Protein AF-A0A3S9MBT7-F1 (afdb_monomer_lite)

Structure (mmCIF, N/CA/C/O backbone):
data_AF-A0A3S9MBT7-F1
#
_entry.id   AF-A0A3S9MBT7-F1
#
loop_
_atom_site.group_PDB
_atom_site.id
_atom_site.type_symbol
_atom_site.label_atom_id
_atom_site.label_alt_id
_atom_site.label_comp_id
_atom_site.label_asym_id
_atom_site.label_entity_id
_atom_site.label_seq_id
_atom_site.pdbx_PDB_ins_code
_atom_site.Cartn_x
_atom_site.Cartn_y
_atom_site.Cartn_z
_atom_site.occupancy
_atom_site.B_iso_or_equiv
_atom_site.auth_seq_id
_atom_site.auth_comp_id
_atom_site.auth_asym_id
_atom_site.auth_atom_id
_atom_site.pdbx_PDB_model_num
ATOM 1 N N . MET A 1 1 ? 22.607 7.722 -45.028 1.00 44.06 1 MET A N 1
ATOM 2 C CA . MET A 1 1 ? 21.999 6.489 -44.484 1.00 44.06 1 MET A CA 1
ATOM 3 C C . MET A 1 1 ? 21.938 6.652 -42.976 1.00 44.06 1 MET A C 1
ATOM 5 O O . MET A 1 1 ? 22.978 6.580 -42.337 1.00 44.06 1 MET A O 1
ATOM 9 N N . SER A 1 2 ? 20.769 6.984 -42.427 1.00 55.84 2 SER A N 1
ATOM 10 C CA . SER A 1 2 ? 20.577 7.071 -40.974 1.00 55.84 2 SER A CA 1
ATOM 11 C C . SER A 1 2 ? 20.285 5.670 -40.453 1.00 55.84 2 SER A C 1
ATOM 13 O O . SER A 1 2 ? 19.325 5.045 -40.896 1.00 55.84 2 SER A O 1
ATOM 15 N N . ALA A 1 3 ? 21.144 5.153 -39.579 1.00 58.69 3 ALA A N 1
ATOM 16 C CA . ALA A 1 3 ? 20.908 3.885 -38.908 1.00 58.69 3 ALA A CA 1
ATOM 17 C C . ALA A 1 3 ? 19.957 4.127 -37.729 1.00 58.69 3 ALA A C 1
ATOM 19 O O . ALA A 1 3 ? 20.336 4.767 -36.750 1.00 58.69 3 ALA A O 1
ATOM 20 N N . ASP A 1 4 ? 18.726 3.632 -37.842 1.00 63.31 4 ASP A N 1
ATOM 21 C CA . ASP A 1 4 ? 17.823 3.465 -36.707 1.00 63.31 4 ASP A CA 1
ATOM 22 C C . ASP A 1 4 ? 18.349 2.274 -35.894 1.00 63.31 4 ASP A C 1
ATOM 24 O O . ASP A 1 4 ? 18.270 1.118 -36.317 1.00 63.31 4 ASP A O 1
ATOM 28 N N . ALA A 1 5 ? 19.031 2.559 -34.785 1.00 65.94 5 ALA A N 1
ATOM 29 C CA . ALA A 1 5 ? 19.518 1.516 -33.896 1.00 65.94 5 ALA A CA 1
ATOM 30 C C . ALA A 1 5 ? 18.313 0.925 -33.145 1.00 65.94 5 ALA A C 1
ATOM 32 O O . ALA A 1 5 ? 17.588 1.678 -32.488 1.00 65.94 5 ALA A O 1
ATOM 33 N N . PRO A 1 6 ? 18.078 -0.400 -33.196 1.00 67.94 6 PRO A N 1
ATOM 34 C CA . PRO A 1 6 ? 16.9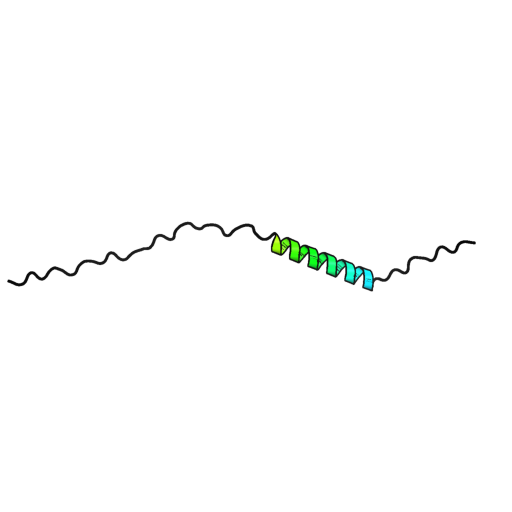37 -0.985 -32.512 1.00 67.94 6 PRO A CA 1
ATOM 35 C C . PRO A 1 6 ? 17.080 -0.756 -31.002 1.00 67.94 6 PRO A C 1
ATOM 37 O O . PRO A 1 6 ? 18.165 -0.980 -30.453 1.00 67.94 6 PRO A O 1
ATOM 40 N N . PRO A 1 7 ? 16.009 -0.342 -30.299 1.00 67.81 7 PRO A N 1
ATOM 41 C CA . PRO A 1 7 ? 16.081 -0.100 -28.869 1.00 67.81 7 PRO A CA 1
ATOM 42 C C . PRO A 1 7 ? 16.489 -1.392 -28.168 1.00 67.81 7 PRO A C 1
ATOM 44 O O . PRO A 1 7 ? 15.790 -2.412 -28.231 1.00 67.81 7 PRO A O 1
ATOM 47 N N . THR A 1 8 ? 17.630 -1.349 -27.487 1.00 70.00 8 THR A N 1
ATOM 48 C CA . THR A 1 8 ? 18.114 -2.451 -26.667 1.00 70.00 8 THR A CA 1
ATOM 49 C C . THR A 1 8 ? 17.124 -2.658 -25.527 1.00 70.00 8 THR A C 1
ATOM 51 O O . THR A 1 8 ? 17.050 -1.912 -24.551 1.00 70.00 8 THR A O 1
ATOM 54 N N . ARG A 1 9 ? 16.269 -3.673 -25.670 1.00 67.69 9 ARG A N 1
ATOM 55 C CA . ARG A 1 9 ? 15.317 -4.042 -24.623 1.00 67.69 9 ARG A CA 1
ATOM 56 C C . ARG A 1 9 ? 16.100 -4.662 -23.475 1.00 67.69 9 ARG A C 1
ATOM 58 O O . ARG A 1 9 ? 16.497 -5.818 -23.549 1.00 67.69 9 ARG A O 1
ATOM 65 N N . HIS A 1 10 ? 16.302 -3.891 -22.411 1.00 76.81 10 HIS A N 1
ATOM 66 C CA . HIS A 1 10 ? 16.895 -4.366 -21.165 1.00 76.81 10 HIS A CA 1
ATOM 67 C C . HIS A 1 10 ? 15.782 -4.864 -20.226 1.00 76.81 10 HIS A C 1
ATOM 69 O O . HIS A 1 10 ? 15.178 -4.059 -19.510 1.00 76.81 10 HIS A O 1
ATOM 75 N N . PRO A 1 11 ? 15.469 -6.176 -20.204 1.00 76.75 11 PRO A N 1
ATOM 76 C CA . PRO A 1 11 ? 14.379 -6.710 -19.383 1.00 76.75 11 PRO A CA 1
ATOM 77 C C . PRO A 1 11 ? 14.621 -6.465 -17.889 1.00 76.75 11 PRO A C 1
ATOM 79 O O . PRO A 1 11 ? 13.682 -6.207 -17.146 1.00 76.75 11 PRO A O 1
ATOM 82 N N . ARG A 1 12 ? 15.894 -6.455 -17.470 1.00 79.06 12 ARG A N 1
ATOM 83 C CA . ARG A 1 12 ? 16.308 -6.160 -16.093 1.00 79.06 12 ARG A CA 1
ATOM 84 C C . ARG A 1 12 ? 15.949 -4.732 -15.679 1.00 79.06 12 ARG A C 1
ATOM 86 O O . ARG A 1 12 ? 15.401 -4.536 -14.606 1.00 79.06 12 ARG A O 1
ATOM 93 N N . THR A 1 13 ? 16.175 -3.750 -16.550 1.00 83.75 13 THR A N 1
ATOM 94 C CA . THR A 1 13 ? 15.827 -2.346 -16.286 1.00 83.75 13 THR A CA 1
ATOM 95 C C . THR A 1 13 ? 14.317 -2.153 -16.190 1.00 83.75 13 THR A C 1
ATOM 97 O O . THR A 1 13 ? 13.845 -1.428 -15.320 1.00 83.75 13 THR A O 1
ATOM 100 N N . ARG A 1 14 ? 13.544 -2.846 -17.039 1.00 83.12 14 ARG A N 1
ATOM 101 C CA . ARG A 1 14 ? 12.074 -2.834 -16.965 1.00 83.12 14 ARG A CA 1
ATOM 102 C C . ARG A 1 14 ? 11.559 -3.443 -15.662 1.00 83.12 14 ARG A C 1
ATOM 104 O O . ARG A 1 14 ? 10.648 -2.882 -15.067 1.00 83.12 14 ARG A O 1
ATOM 111 N N . LEU A 1 15 ? 12.156 -4.550 -15.217 1.00 88.56 15 LEU A N 1
ATOM 112 C CA . LEU A 1 15 ? 11.807 -5.186 -13.948 1.00 88.56 15 LEU A CA 1
ATOM 113 C C . LEU A 1 15 ? 12.093 -4.254 -12.763 1.00 88.56 15 LEU A C 1
ATOM 115 O O . LEU A 1 15 ? 11.214 -4.058 -11.934 1.00 88.56 15 LEU A O 1
ATOM 119 N N . LEU A 1 16 ? 13.274 -3.626 -12.732 1.00 91.62 16 LEU A N 1
ATOM 120 C CA . LEU A 1 16 ? 13.645 -2.668 -11.685 1.00 91.62 16 LEU A CA 1
ATOM 121 C C . LEU A 1 16 ? 12.696 -1.460 -11.649 1.00 91.62 16 LEU A C 1
ATOM 123 O O . LEU A 1 16 ? 12.216 -1.081 -10.581 1.00 91.62 16 LEU A O 1
ATOM 127 N N . ALA A 1 17 ? 12.365 -0.895 -12.812 1.00 90.31 17 ALA A N 1
ATOM 128 C CA . ALA A 1 17 ? 11.398 0.195 -12.907 1.00 90.31 17 ALA A CA 1
ATOM 129 C C . ALA A 1 17 ? 10.013 -0.224 -12.387 1.00 90.31 17 ALA A C 1
ATOM 131 O O . ALA A 1 17 ? 9.415 0.496 -11.591 1.00 90.31 17 ALA A O 1
ATOM 132 N N . ALA A 1 18 ? 9.531 -1.411 -12.768 1.00 91.38 18 ALA A N 1
ATOM 133 C CA . ALA A 1 18 ? 8.257 -1.939 -12.286 1.00 91.38 18 ALA A CA 1
ATOM 134 C C . ALA A 1 18 ? 8.256 -2.157 -10.764 1.00 91.38 18 ALA A C 1
ATOM 136 O O . ALA A 1 18 ? 7.288 -1.794 -10.099 1.00 91.38 18 ALA A O 1
ATOM 137 N N . THR A 1 19 ? 9.348 -2.682 -10.195 1.00 94.06 19 THR A N 1
ATOM 138 C CA . THR A 1 19 ? 9.467 -2.855 -8.739 1.00 94.06 19 THR A CA 1
ATOM 139 C C . THR A 1 19 ? 9.463 -1.524 -7.993 1.00 94.06 19 THR A C 1
ATOM 141 O O . THR A 1 19 ? 8.794 -1.412 -6.972 1.00 94.06 19 THR A O 1
ATOM 144 N N . LEU A 1 20 ? 10.143 -0.496 -8.514 1.00 94.75 20 LEU A N 1
ATOM 145 C CA . LEU A 1 20 ? 10.147 0.836 -7.903 1.00 94.75 20 LEU A CA 1
ATOM 146 C C . LEU A 1 20 ? 8.758 1.477 -7.930 1.00 94.75 20 LEU A C 1
ATOM 148 O O . LEU A 1 20 ? 8.327 2.034 -6.924 1.00 94.75 20 LEU A O 1
ATOM 152 N N . VAL A 1 21 ? 8.038 1.354 -9.049 1.00 94.31 21 VAL A N 1
ATOM 153 C CA . VAL A 1 21 ? 6.655 1.840 -9.168 1.00 94.31 21 VAL A CA 1
ATOM 154 C C . VAL A 1 21 ? 5.735 1.121 -8.183 1.00 94.31 21 VAL A C 1
ATOM 156 O O . VAL A 1 21 ? 4.935 1.774 -7.518 1.00 94.31 21 VAL A O 1
ATOM 159 N N . ALA A 1 22 ? 5.868 -0.201 -8.049 1.00 92.56 22 ALA A N 1
ATOM 160 C CA . ALA A 1 22 ? 5.070 -0.974 -7.103 1.00 92.56 22 ALA A CA 1
ATOM 161 C C . ALA A 1 22 ? 5.333 -0.537 -5.654 1.00 92.56 22 ALA A C 1
ATOM 163 O O . ALA A 1 22 ? 4.385 -0.281 -4.920 1.00 92.56 22 ALA A O 1
ATOM 164 N N . ILE A 1 23 ? 6.601 -0.381 -5.255 1.00 92.69 23 ILE A N 1
ATOM 165 C CA . ILE A 1 23 ? 6.964 0.098 -3.912 1.00 92.69 23 ILE A CA 1
ATOM 166 C C . ILE A 1 23 ? 6.381 1.491 -3.659 1.00 92.69 23 ILE A C 1
ATOM 168 O O . ILE A 1 23 ? 5.741 1.691 -2.632 1.00 92.69 23 ILE A O 1
ATOM 172 N N . ALA A 1 24 ? 6.543 2.427 -4.600 1.00 90.19 24 ALA A N 1
ATOM 173 C CA . ALA A 1 24 ? 6.011 3.783 -4.471 1.00 90.19 24 ALA A CA 1
ATOM 174 C C . ALA A 1 24 ? 4.482 3.787 -4.300 1.00 90.19 24 ALA A C 1
ATOM 176 O O . ALA A 1 24 ? 3.958 4.482 -3.428 1.00 90.19 24 ALA A O 1
ATOM 177 N N . ALA A 1 25 ? 3.776 2.970 -5.087 1.00 88.88 25 ALA A N 1
ATOM 178 C CA . ALA A 1 25 ? 2.335 2.803 -4.964 1.00 88.88 25 ALA A CA 1
ATOM 179 C C . ALA A 1 25 ? 1.952 2.235 -3.592 1.00 88.88 25 ALA A C 1
ATOM 181 O O . ALA A 1 25 ? 1.114 2.829 -2.930 1.00 88.88 25 ALA A O 1
ATOM 182 N N . LEU A 1 26 ? 2.604 1.162 -3.126 1.00 84.19 26 LEU A N 1
ATOM 183 C CA . LEU A 1 26 ? 2.322 0.569 -1.813 1.00 84.19 26 LEU A CA 1
ATOM 184 C C . LEU A 1 26 ? 2.584 1.549 -0.663 1.00 84.19 26 LEU A C 1
ATOM 186 O O . LEU A 1 26 ? 1.800 1.607 0.280 1.00 84.19 26 LEU A O 1
ATOM 190 N N . THR A 1 27 ? 3.664 2.330 -0.730 1.00 85.88 27 THR A N 1
ATOM 191 C CA . THR A 1 27 ? 3.947 3.353 0.286 1.00 85.88 27 THR A CA 1
ATOM 192 C C . THR A 1 27 ? 2.914 4.470 0.267 1.00 85.88 27 THR A C 1
ATOM 194 O O . THR A 1 27 ? 2.495 4.916 1.327 1.00 85.88 27 THR A O 1
ATOM 197 N N . LEU A 1 28 ? 2.454 4.888 -0.918 1.00 79.00 28 LEU A N 1
ATOM 198 C CA . LEU A 1 28 ? 1.425 5.914 -1.041 1.00 79.00 28 LEU A CA 1
ATOM 199 C C . LEU A 1 28 ? 0.066 5.390 -0.565 1.00 79.00 28 LEU A C 1
ATOM 201 O O . LEU A 1 28 ? -0.620 6.099 0.154 1.00 79.00 28 LEU A O 1
ATOM 205 N N . THR A 1 29 ? -0.292 4.142 -0.886 1.00 71.31 29 THR A N 1
ATOM 206 C CA . THR A 1 29 ? -1.538 3.516 -0.418 1.00 71.31 29 THR A CA 1
ATOM 207 C C . THR A 1 29 ? -1.517 3.239 1.075 1.00 71.31 29 THR A C 1
ATOM 209 O O . THR A 1 29 ? -2.551 3.362 1.704 1.00 71.31 29 THR A O 1
ATOM 212 N N . ALA A 1 30 ? -0.366 2.876 1.647 1.00 66.56 30 ALA A N 1
ATOM 213 C CA . ALA A 1 30 ? -0.218 2.691 3.089 1.00 66.56 30 ALA A CA 1
ATOM 214 C C . ALA A 1 30 ? -0.193 4.031 3.843 1.00 66.56 30 ALA A C 1
ATOM 216 O O . ALA A 1 30 ? -0.632 4.100 4.984 1.00 66.56 30 ALA A O 1
ATOM 217 N N . CYS A 1 31 ? 0.285 5.109 3.214 1.00 64.00 31 CYS A N 1
ATOM 218 C CA . CYS A 1 31 ? 0.113 6.464 3.740 1.00 64.00 31 CYS A CA 1
ATOM 219 C C . CYS A 1 31 ? -1.332 6.971 3.594 1.00 64.00 31 CYS A C 1
ATOM 221 O O . CYS A 1 31 ? -1.793 7.717 4.451 1.00 64.00 31 CYS A O 1
ATOM 223 N N . GLU A 1 32 ? -2.046 6.555 2.546 1.00 61.53 32 GLU A N 1
ATOM 224 C CA . GLU A 1 32 ? -3.476 6.825 2.332 1.00 61.53 32 GLU A CA 1
ATOM 225 C C . GLU A 1 32 ? -4.390 5.848 3.106 1.00 61.53 32 GLU A C 1
ATOM 227 O O . GLU A 1 32 ? -5.610 6.028 3.121 1.00 61.53 32 GLU A O 1
ATOM 232 N N . ASP A 1 33 ? -3.825 4.852 3.803 1.00 62.56 33 ASP A N 1
ATOM 233 C CA . ASP A 1 33 ? -4.521 3.915 4.702 1.00 62.56 33 ASP A CA 1
ATOM 234 C C . ASP A 1 33 ? -4.840 4.605 6.043 1.00 62.56 33 ASP A C 1
ATOM 236 O O . ASP A 1 33 ? -4.502 4.162 7.135 1.00 62.56 33 ASP A O 1
ATOM 240 N N . GLY A 1 34 ? -5.453 5.782 5.944 1.00 59.56 34 GLY A N 1
ATOM 241 C CA . GLY A 1 34 ? -5.914 6.615 7.051 1.00 59.56 34 GLY A CA 1
ATOM 242 C C . GLY A 1 34 ? -7.424 6.521 7.262 1.00 59.56 34 GLY A C 1
ATOM 243 O O . GLY A 1 34 ? -8.026 7.451 7.799 1.00 59.56 34 GLY A O 1
ATOM 244 N N . GLN A 1 35 ? -8.070 5.443 6.807 1.00 66.25 35 GLN A N 1
ATOM 245 C CA . GLN A 1 35 ? -9.502 5.241 7.026 1.00 66.25 35 GLN A CA 1
ATOM 24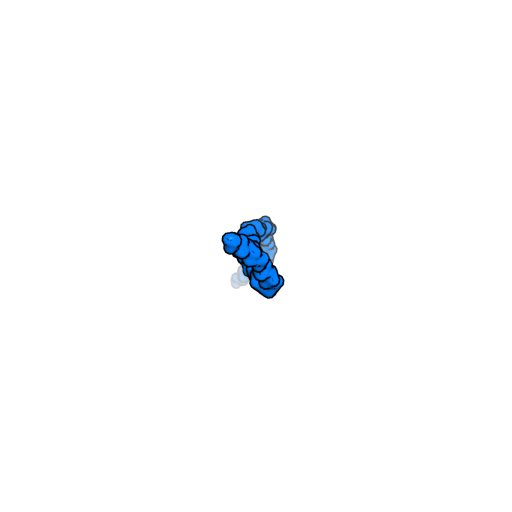6 C C . GLN A 1 35 ? -9.716 4.806 8.480 1.00 66.25 35 GLN A C 1
ATOM 248 O O . GLN A 1 35 ? -9.479 3.661 8.851 1.00 66.25 35 GLN A O 1
ATOM 253 N N . GLY A 1 36 ? -10.081 5.787 9.307 1.00 64.44 36 GLY A N 1
ATOM 254 C CA . GLY A 1 36 ? -10.010 5.764 10.764 1.00 64.44 36 GLY A CA 1
ATOM 255 C C . GLY A 1 36 ? -10.569 4.523 11.464 1.00 64.44 36 GLY A C 1
ATOM 256 O O . GLY A 1 36 ? -11.553 3.914 11.039 1.00 64.44 36 GLY A O 1
ATOM 257 N N . LEU A 1 37 ? -9.942 4.210 12.604 1.00 69.94 37 LEU A N 1
ATOM 258 C CA . LEU A 1 37 ? -10.469 3.301 13.621 1.00 69.94 37 LEU A CA 1
ATOM 259 C C . LEU A 1 37 ? -11.942 3.629 13.883 1.00 69.94 37 LEU A C 1
ATOM 261 O O . LEU A 1 37 ? -12.299 4.788 14.107 1.00 69.94 37 LEU A O 1
ATOM 265 N N . ARG A 1 38 ? -12.798 2.605 13.841 1.00 72.56 38 ARG A N 1
ATOM 266 C CA . ARG A 1 38 ? -14.185 2.732 14.284 1.00 72.56 38 ARG A CA 1
ATOM 267 C C . ARG A 1 38 ? -14.161 3.163 15.749 1.00 72.56 38 ARG A C 1
ATOM 269 O O . ARG A 1 38 ? -13.536 2.504 16.575 1.00 72.56 38 ARG A O 1
ATOM 276 N N . ASP A 1 39 ? -14.805 4.283 16.050 1.00 73.44 39 ASP A N 1
ATOM 277 C CA . ASP A 1 39 ? -15.042 4.683 17.430 1.00 73.44 39 ASP A CA 1
ATOM 278 C C . ASP A 1 39 ? -16.116 3.748 17.992 1.00 73.44 39 ASP A C 1
ATOM 280 O O . ASP A 1 39 ? -17.302 3.904 17.713 1.00 73.44 39 ASP A O 1
ATOM 284 N N . GLU A 1 40 ? -15.694 2.730 18.739 1.00 77.75 40 GLU A N 1
ATOM 285 C CA . GLU A 1 40 ? -16.587 1.759 19.393 1.00 77.75 40 GLU A CA 1
ATOM 286 C C . GLU A 1 40 ? -17.359 2.373 20.582 1.00 77.75 40 GLU A C 1
ATOM 288 O O . GLU A 1 40 ? -18.013 1.668 21.351 1.00 77.75 40 GLU A O 1
ATOM 293 N N . GLY A 1 41 ? -17.317 3.701 20.728 1.00 76.75 41 GLY A N 1
ATOM 294 C CA . GLY A 1 41 ? -17.990 4.450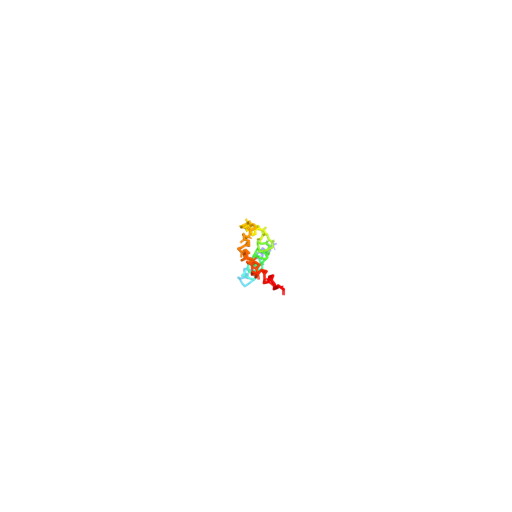 21.776 1.00 76.75 41 GLY A CA 1
ATOM 295 C C . GLY A 1 41 ? -17.383 4.220 23.167 1.00 76.75 41 GLY A C 1
ATOM 296 O O . GLY A 1 41 ? -16.584 3.306 23.391 1.00 76.75 41 GLY A O 1
ATOM 297 N N . PRO A 1 42 ? -17.734 5.066 24.150 1.00 75.81 42 PRO A N 1
ATOM 298 C CA . PRO A 1 42 ? -17.206 4.950 25.500 1.00 75.81 42 PRO A CA 1
ATOM 299 C C . PRO A 1 42 ? -17.606 3.602 26.106 1.00 75.81 42 PRO A C 1
ATOM 301 O O . PRO A 1 42 ? -18.790 3.313 26.289 1.00 75.81 42 PRO A O 1
ATOM 304 N N . SER A 1 43 ? -16.606 2.788 26.457 1.00 71.50 43 SER A N 1
ATOM 305 C CA . SER A 1 43 ? -16.826 1.603 27.285 1.00 71.50 43 SER A CA 1
ATOM 306 C C . SER A 1 43 ? -17.529 2.045 28.561 1.00 71.50 43 SER A C 1
ATOM 308 O O . SER A 1 43 ? -17.009 2.894 29.284 1.00 71.50 43 SER A O 1
ATOM 310 N N . THR A 1 44 ? -18.716 1.499 28.828 1.00 71.94 44 THR A N 1
ATOM 311 C CA . THR A 1 44 ? -19.406 1.736 30.095 1.00 71.94 44 THR A CA 1
ATOM 312 C C . THR A 1 44 ? -18.510 1.205 31.214 1.00 71.94 44 THR A C 1
ATOM 314 O O . THR A 1 44 ? -18.244 0.002 31.262 1.00 71.94 44 THR A O 1
ATOM 317 N N . PRO A 1 45 ? -17.978 2.062 32.105 1.00 67.31 45 PRO A N 1
ATOM 318 C CA . PRO A 1 45 ? -17.257 1.555 33.250 1.00 67.31 45 PRO A CA 1
ATOM 319 C C . PRO A 1 45 ? -18.295 0.911 34.162 1.00 67.31 45 PRO A C 1
ATOM 321 O O . PRO A 1 45 ? -19.114 1.600 34.774 1.00 67.31 45 PRO A O 1
ATOM 324 N N . THR A 1 46 ? -18.272 -0.416 34.263 1.00 68.81 46 THR A N 1
ATOM 325 C CA . THR A 1 46 ? -18.946 -1.125 35.350 1.00 68.81 46 THR A CA 1
ATOM 326 C C . THR A 1 46 ? -18.207 -0.766 36.634 1.00 68.81 46 THR A C 1
ATOM 328 O O . THR A 1 46 ? -17.311 -1.479 37.075 1.00 68.81 46 THR A O 1
ATOM 331 N N . SER A 1 47 ? -18.509 0.403 37.195 1.00 69.62 47 SER A N 1
ATOM 332 C CA . SER A 1 47 ? -17.964 0.807 38.482 1.00 69.62 47 SER A CA 1
ATOM 333 C C . SER A 1 47 ? -18.635 -0.074 39.534 1.00 69.62 47 SER A C 1
ATOM 335 O O . SER A 1 47 ? -19.865 -0.019 39.649 1.00 69.62 47 SER A O 1
ATOM 337 N N . PRO A 1 48 ? -17.903 -0.924 40.277 1.00 69.81 48 PRO A N 1
ATOM 338 C CA . PRO A 1 48 ? -18.505 -1.603 41.407 1.00 69.81 48 PRO A CA 1
ATOM 339 C C . PRO A 1 48 ? -18.951 -0.521 42.391 1.00 69.81 48 PRO A C 1
ATOM 341 O O . PRO A 1 48 ? -18.136 0.250 42.897 1.00 69.81 48 PRO A O 1
ATOM 344 N N . THR A 1 49 ? -20.259 -0.428 42.629 1.00 73.19 49 THR A N 1
ATOM 345 C CA . THR A 1 49 ? -20.814 0.409 43.691 1.00 73.19 49 THR A CA 1
ATOM 346 C C . THR A 1 49 ? -20.127 0.018 44.995 1.00 73.19 49 THR A C 1
ATOM 348 O O . THR A 1 49 ? -20.303 -1.097 45.481 1.00 73.19 49 THR A O 1
ATOM 351 N N . ALA A 1 50 ? -19.313 0.916 45.552 1.00 69.75 50 ALA A N 1
ATOM 352 C CA . ALA A 1 50 ? -18.758 0.720 46.879 1.00 69.75 50 ALA A CA 1
ATOM 353 C C . ALA A 1 50 ? -19.916 0.802 47.878 1.00 69.75 50 ALA A C 1
ATOM 355 O O . ALA A 1 50 ? -20.433 1.884 48.157 1.00 69.75 50 ALA A O 1
ATOM 356 N N . THR A 1 51 ? -20.352 -0.348 48.387 1.00 73.88 51 THR A N 1
ATOM 357 C CA . THR A 1 51 ? -21.253 -0.408 49.536 1.00 73.88 51 THR A CA 1
ATOM 358 C C . THR A 1 51 ? -20.528 0.242 50.717 1.00 73.88 51 THR A C 1
ATOM 360 O O . THR A 1 51 ? -19.458 -0.252 51.091 1.00 73.88 51 THR A O 1
ATOM 363 N N . PRO A 1 52 ? -21.037 1.344 51.301 1.00 72.12 52 PRO A N 1
ATOM 364 C CA . PRO A 1 52 ? -20.423 1.900 52.496 1.00 72.12 52 PRO A CA 1
ATOM 365 C C . PRO A 1 52 ? -20.470 0.838 53.605 1.00 72.12 52 PRO A C 1
ATOM 367 O O . PRO A 1 52 ? -21.490 0.153 53.742 1.00 72.12 52 PRO A O 1
ATOM 370 N N . PRO A 1 53 ? -19.388 0.659 54.386 1.00 73.62 53 PRO A N 1
ATOM 371 C CA . PRO A 1 53 ? -19.446 -0.221 55.542 1.00 73.62 53 PRO A CA 1
ATOM 372 C C . PRO A 1 53 ? -20.569 0.269 56.467 1.00 73.62 53 PRO A C 1
ATOM 374 O O . PRO A 1 53 ? -20.752 1.486 56.590 1.00 73.62 53 PRO A O 1
ATOM 377 N N . PRO A 1 54 ? -21.337 -0.637 57.102 1.00 70.56 54 PRO A N 1
ATOM 378 C CA . PRO A 1 54 ? -22.367 -0.223 58.040 1.00 70.56 54 PR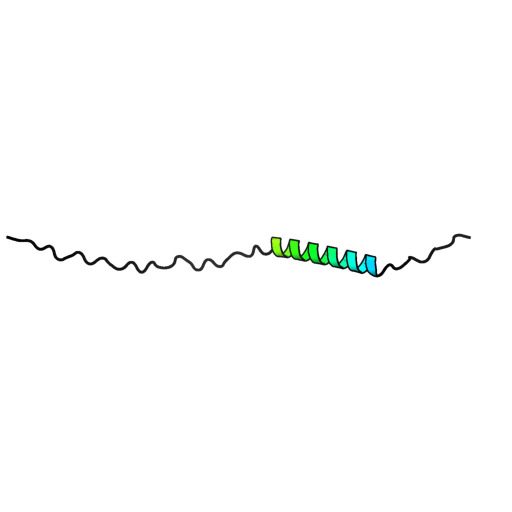O A CA 1
ATOM 379 C C . PRO A 1 54 ? -21.714 0.676 59.087 1.00 70.56 54 PRO A C 1
ATOM 381 O O . PRO A 1 54 ? -20.707 0.301 59.693 1.00 70.56 54 PRO A O 1
ATOM 384 N N . THR A 1 55 ? -22.254 1.881 59.262 1.00 66.19 55 THR A N 1
ATOM 385 C CA . THR A 1 55 ? -21.835 2.775 60.334 1.00 66.19 55 THR A CA 1
ATOM 386 C C . THR A 1 55 ? -22.128 2.054 61.638 1.00 66.19 55 THR A C 1
ATOM 388 O O . THR A 1 55 ? -23.279 1.951 62.058 1.00 66.19 55 THR A O 1
ATOM 391 N N . SER A 1 56 ? -21.084 1.492 62.242 1.00 69.75 56 SER A N 1
ATOM 392 C CA . SER A 1 56 ? -21.130 1.002 63.609 1.00 69.75 56 SER A CA 1
ATOM 393 C C . SER A 1 56 ? -21.196 2.228 64.509 1.00 69.75 56 SER A C 1
ATOM 395 O O . SER A 1 56 ? -20.177 2.668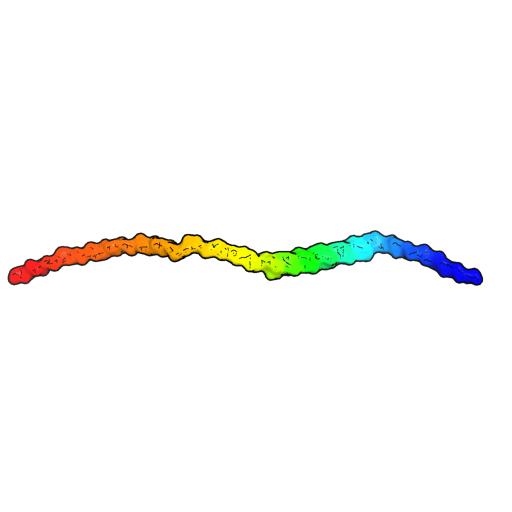 65.037 1.00 69.75 56 SER A O 1
ATOM 397 N N . ASP A 1 57 ? -22.392 2.794 64.633 1.00 67.00 57 ASP A N 1
ATOM 398 C CA . ASP A 1 57 ? -22.725 3.720 65.703 1.00 67.00 57 ASP A CA 1
ATOM 399 C C . ASP A 1 57 ? -22.611 2.921 67.005 1.00 67.00 57 ASP A C 1
ATOM 401 O O . ASP A 1 57 ? -23.410 2.023 67.289 1.00 67.00 57 ASP A O 1
ATOM 405 N N . ARG A 1 58 ? -21.489 3.114 67.700 1.00 56.59 58 ARG A N 1
ATOM 406 C CA . ARG A 1 58 ? -21.208 2.451 68.970 1.00 56.59 58 ARG A CA 1
ATOM 407 C C . ARG A 1 58 ? -21.664 3.398 70.091 1.00 56.59 58 ARG A C 1
ATOM 409 O O . ARG A 1 58 ? -21.291 4.565 70.012 1.00 56.59 58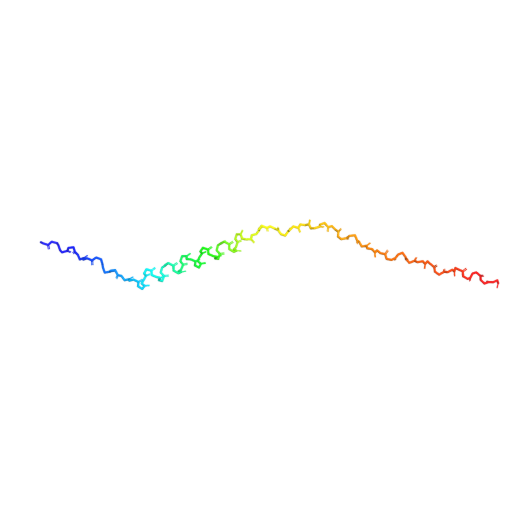 ARG A O 1
ATOM 416 N N . PRO A 1 59 ? -22.427 2.911 71.093 1.00 62.97 59 PRO A N 1
ATOM 417 C CA . PRO A 1 59 ? -23.058 3.749 72.116 1.00 62.97 59 PRO A CA 1
ATOM 418 C C . PRO A 1 59 ? -22.058 4.425 73.055 1.00 62.97 59 PRO A C 1
ATOM 420 O O . PRO A 1 59 ? -20.963 3.844 73.267 1.00 62.97 59 PRO A O 1
#

Organism: NCBI:txid2496836

pLDDT: mean 73.83, std 11.15, range [44.06, 94.75]

Foldseek 3Di:
DDDPDPPPDDVVVVVVVVVVVVVVVVVVVVVVPPPDDPCPDDDDPPDPPPDPDPPPPDD

Radius of gyration: 34.67 Å; chains: 1; bounding box: 45×14×117 Å

Sequence (59 aa):
MSADAPPTRHPRTRLLAATLVAIAALTLTACEDGQGLRDEGPSTPTSPTATPPPTSDRP

Secondary structure (DSSP, 8-state):
----PPP---HHHHHHHHHHHHHHHHHHHHHS------------------PPPP-----